Protein AF-A0A7X9I7V2-F1 (afdb_monomer_lite)

Radius of gyration: 14.49 Å; chains: 1; bounding box: 39×22×36 Å

Secondary structure (DSSP, 8-state):
-----SSS----BS-SSS--B---------GGGHHHHHHHHHHHHHH-TTT-------------

Structure (mmCIF, N/CA/C/O backbone):
data_AF-A0A7X9I7V2-F1
#
_entry.id   AF-A0A7X9I7V2-F1
#
loop_
_atom_site.group_PDB
_atom_site.id
_atom_site.type_symbol
_atom_site.label_atom_id
_atom_site.label_alt_id
_atom_site.label_comp_id
_atom_site.label_asym_id
_atom_site.label_entit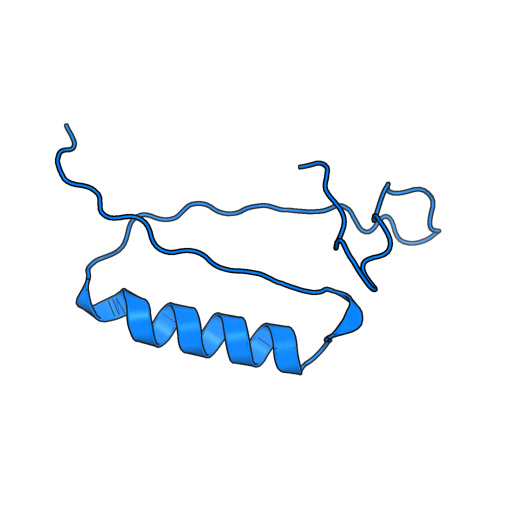y_id
_atom_site.label_seq_id
_atom_site.pdbx_PDB_ins_code
_atom_site.Cartn_x
_atom_site.Cartn_y
_atom_site.Cartn_z
_atom_site.occupancy
_atom_site.B_iso_or_equiv
_atom_site.auth_seq_id
_atom_site.auth_comp_id
_atom_site.auth_asym_id
_atom_site.auth_atom_id
_atom_site.pdbx_PDB_model_num
ATOM 1 N N . VAL A 1 1 ? 10.600 5.710 1.166 1.00 80.50 1 VAL A N 1
ATOM 2 C CA . VAL A 1 1 ? 10.709 4.405 1.876 1.00 80.50 1 VAL A CA 1
ATOM 3 C C . VAL A 1 1 ? 11.747 3.531 1.180 1.00 80.50 1 VAL A C 1
ATOM 5 O O . VAL A 1 1 ? 12.110 3.855 0.060 1.00 80.50 1 VAL A O 1
ATOM 8 N N . LYS A 1 2 ? 12.274 2.474 1.812 1.00 79.00 2 LYS A N 1
ATOM 9 C CA . LYS A 1 2 ? 13.190 1.518 1.155 1.00 79.00 2 LYS A CA 1
ATOM 10 C C . LYS A 1 2 ? 12.501 0.160 1.072 1.00 79.00 2 LYS A C 1
ATOM 12 O O . LYS A 1 2 ? 11.924 -0.279 2.058 1.00 79.00 2 LYS A O 1
ATOM 17 N N . GLY A 1 3 ? 12.537 -0.475 -0.094 1.00 78.31 3 GLY A N 1
ATOM 18 C CA . GLY A 1 3 ? 11.865 -1.749 -0.333 1.00 78.31 3 GLY A CA 1
ATOM 19 C C . GLY A 1 3 ? 12.155 -2.274 -1.733 1.00 78.31 3 GLY A C 1
ATOM 20 O O . GLY A 1 3 ? 12.625 -1.525 -2.589 1.00 78.31 3 GLY A O 1
ATOM 21 N N . ARG A 1 4 ? 11.905 -3.562 -1.948 1.00 80.38 4 ARG A N 1
ATOM 22 C CA . ARG A 1 4 ? 12.004 -4.218 -3.254 1.00 80.38 4 ARG A CA 1
ATOM 23 C C . ARG A 1 4 ? 10.967 -5.325 -3.347 1.00 80.38 4 ARG A C 1
ATOM 25 O O . ARG A 1 4 ? 10.605 -5.896 -2.318 1.00 80.38 4 ARG A O 1
ATOM 32 N N . GLY A 1 5 ? 10.529 -5.632 -4.562 1.00 80.62 5 GLY A N 1
ATOM 33 C CA . GLY A 1 5 ? 9.749 -6.842 -4.806 1.00 80.62 5 GLY A CA 1
ATOM 34 C C . GLY A 1 5 ? 10.594 -8.088 -4.532 1.00 80.62 5 GLY A C 1
ATOM 35 O O . GLY A 1 5 ? 11.817 -8.061 -4.660 1.00 80.62 5 GLY A O 1
ATOM 36 N N . SER A 1 6 ? 9.946 -9.175 -4.123 1.00 80.06 6 SER A N 1
ATOM 37 C CA . SER A 1 6 ? 10.618 -10.440 -3.802 1.00 80.06 6 SER A CA 1
ATOM 38 C C . SER A 1 6 ? 11.013 -11.264 -5.028 1.00 80.06 6 SER A C 1
ATOM 40 O O . SER A 1 6 ? 11.898 -12.102 -4.907 1.00 80.06 6 SER A O 1
ATOM 42 N N . ASP A 1 7 ? 10.357 -11.042 -6.168 1.00 77.06 7 ASP A N 1
ATOM 43 C CA . ASP A 1 7 ? 10.526 -11.837 -7.391 1.00 77.06 7 ASP A CA 1
ATOM 44 C C . ASP A 1 7 ? 11.174 -11.002 -8.508 1.00 77.06 7 ASP A C 1
ATOM 46 O O . ASP A 1 7 ? 12.363 -11.132 -8.785 1.00 77.06 7 ASP A O 1
ATOM 50 N N . THR A 1 8 ? 10.438 -10.039 -9.068 1.00 72.62 8 THR A N 1
ATOM 51 C CA . THR A 1 8 ? 10.894 -9.221 -10.209 1.00 72.62 8 THR A CA 1
ATOM 52 C C . THR A 1 8 ? 11.231 -7.767 -9.861 1.00 72.62 8 THR A C 1
ATOM 54 O O . THR A 1 8 ? 11.590 -6.984 -10.736 1.00 72.62 8 THR A O 1
ATOM 57 N N . GLY A 1 9 ? 11.103 -7.366 -8.592 1.00 68.69 9 GLY A N 1
ATOM 58 C CA . GLY A 1 9 ? 11.178 -5.956 -8.203 1.00 68.69 9 GLY A CA 1
ATOM 59 C C . GLY A 1 9 ? 12.608 -5.452 -8.037 1.00 68.69 9 GLY A C 1
ATOM 60 O O . GLY A 1 9 ? 13.239 -5.698 -7.005 1.00 68.69 9 GLY A O 1
ATOM 61 N N . VAL A 1 10 ? 13.098 -4.685 -9.009 1.00 72.44 10 VAL A N 1
ATOM 62 C CA . VAL A 1 10 ? 14.375 -3.972 -8.890 1.00 72.44 10 VAL A CA 1
ATOM 63 C C . VAL A 1 10 ? 14.218 -2.834 -7.871 1.00 72.44 10 VAL A C 1
ATOM 65 O O . VAL A 1 10 ? 13.277 -2.051 -7.956 1.00 72.44 10 VAL A O 1
ATOM 68 N N . PRO A 1 11 ? 15.096 -2.714 -6.862 1.00 68.94 11 PRO A N 1
ATOM 69 C CA . PRO A 1 11 ? 15.015 -1.606 -5.921 1.00 68.94 11 PRO A CA 1
ATOM 70 C C . PRO A 1 11 ? 15.420 -0.278 -6.566 1.00 68.94 11 PRO A C 1
ATOM 72 O O . PRO A 1 11 ? 16.544 -0.122 -7.048 1.00 68.94 11 PRO A O 1
ATOM 75 N N . HIS A 1 12 ? 14.539 0.716 -6.485 1.00 73.50 12 HIS A N 1
ATOM 76 C CA . HIS A 1 12 ? 14.808 2.060 -6.990 1.00 73.50 12 HIS A CA 1
ATOM 77 C C . HIS A 1 12 ? 15.526 2.889 -5.911 1.00 73.50 12 HIS A C 1
ATOM 79 O O . HIS A 1 12 ? 14.918 3.527 -5.047 1.00 73.50 12 HIS A O 1
ATOM 85 N N . PHE A 1 13 ? 16.862 2.796 -5.909 1.00 71.75 13 PHE A N 1
ATOM 86 C CA . PHE A 1 13 ? 17.749 3.440 -4.929 1.00 71.75 13 PHE A CA 1
ATOM 87 C C . PHE A 1 13 ? 18.221 4.848 -5.330 1.00 71.75 13 PHE A C 1
ATOM 89 O O . PHE A 1 13 ? 19.094 5.404 -4.665 1.00 71.75 13 PHE A O 1
ATOM 96 N N . GLY A 1 14 ? 17.675 5.430 -6.402 1.00 67.12 14 GLY A N 1
ATOM 97 C CA . GLY A 1 14 ? 18.106 6.741 -6.897 1.00 67.12 14 GLY A CA 1
ATOM 98 C C . GLY A 1 14 ? 19.500 6.755 -7.542 1.00 67.12 14 GLY A C 1
ATOM 99 O O . GLY A 1 14 ? 20.095 7.817 -7.674 1.00 67.12 14 GLY A O 1
ATOM 100 N N . THR A 1 15 ? 20.034 5.593 -7.931 1.00 67.19 15 THR A N 1
ATOM 101 C CA . THR A 1 15 ? 21.326 5.453 -8.631 1.00 67.19 15 THR A CA 1
ATOM 102 C C . THR A 1 15 ? 21.205 5.558 -10.157 1.00 67.19 15 THR A C 1
ATOM 104 O O . THR A 1 15 ? 22.214 5.503 -10.855 1.00 67.19 15 THR A O 1
ATOM 107 N N . HIS A 1 16 ? 19.981 5.691 -10.677 1.00 62.78 16 HIS A N 1
ATOM 108 C CA . HIS A 1 16 ? 19.694 5.906 -12.095 1.00 62.78 16 HIS A CA 1
ATOM 109 C C . HIS A 1 16 ? 19.729 7.401 -12.447 1.00 62.78 16 HIS A C 1
ATOM 111 O O . HIS A 1 16 ? 19.504 8.249 -11.584 1.00 62.78 16 HIS A O 1
ATOM 117 N N . THR A 1 17 ? 19.959 7.729 -13.726 1.00 59.69 17 THR A N 1
ATOM 118 C CA . THR A 1 17 ? 19.954 9.119 -14.230 1.00 59.69 17 THR A CA 1
ATOM 119 C C . THR A 1 17 ? 18.638 9.842 -13.919 1.00 59.69 17 THR A C 1
ATOM 121 O O . THR A 1 17 ? 18.650 11.042 -13.653 1.00 59.69 17 THR A O 1
ATOM 124 N N . TRP A 1 18 ? 17.528 9.098 -13.867 1.00 61.66 18 TRP A N 1
ATOM 125 C CA . TRP A 1 18 ? 16.276 9.536 -13.258 1.00 61.66 18 TRP A CA 1
ATOM 126 C C . TRP A 1 18 ? 16.113 8.858 -11.897 1.00 61.66 18 TRP A C 1
ATOM 128 O O . TRP A 1 18 ? 15.958 7.638 -11.849 1.00 61.66 18 TRP A O 1
ATOM 138 N N . PRO A 1 19 ? 16.185 9.602 -10.779 1.00 59.00 19 PRO A N 1
ATOM 139 C CA . PRO A 1 19 ? 16.152 9.009 -9.454 1.00 59.00 19 PRO A CA 1
ATOM 140 C C . PRO A 1 19 ? 14.724 8.588 -9.115 1.00 59.00 19 PRO A C 1
ATOM 142 O O . PRO A 1 19 ? 13.966 9.298 -8.453 1.00 59.00 19 PRO A O 1
ATOM 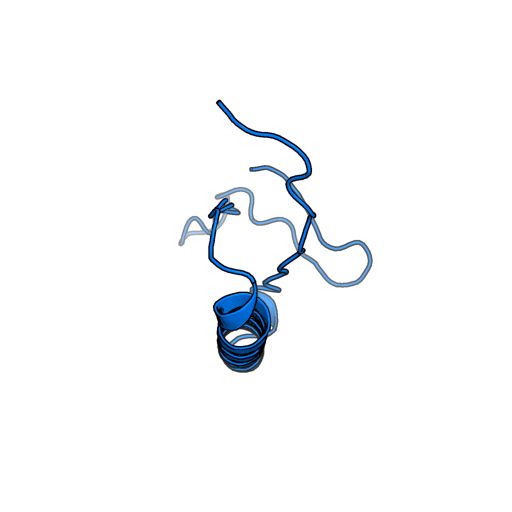145 N N . GLU A 1 20 ? 14.351 7.404 -9.577 1.00 69.81 20 GLU A N 1
ATOM 146 C CA . GLU A 1 20 ? 13.179 6.717 -9.077 1.00 69.81 20 GLU A CA 1
ATOM 147 C C . GLU A 1 20 ? 13.449 6.355 -7.612 1.00 69.81 20 GLU A C 1
ATOM 149 O O . GLU A 1 20 ? 14.475 5.763 -7.263 1.00 69.81 20 GLU A O 1
ATOM 154 N N . ILE A 1 21 ? 12.563 6.811 -6.728 1.00 77.69 21 ILE A N 1
ATOM 155 C CA . ILE A 1 21 ? 12.638 6.581 -5.286 1.00 77.69 21 ILE A CA 1
ATOM 156 C C . ILE A 1 21 ? 11.266 6.106 -4.841 1.00 77.69 21 ILE A C 1
ATOM 158 O O . ILE A 1 21 ? 10.263 6.779 -5.084 1.00 77.69 21 ILE A O 1
ATOM 162 N N . ASN A 1 22 ? 11.229 4.985 -4.125 1.00 81.38 22 ASN A N 1
ATOM 163 C CA . ASN A 1 22 ? 9.986 4.438 -3.593 1.00 81.38 22 ASN A CA 1
ATOM 164 C C . ASN A 1 22 ? 9.286 5.443 -2.658 1.00 81.38 22 ASN A C 1
ATOM 166 O O . ASN A 1 22 ? 9.849 5.890 -1.644 1.00 81.38 22 ASN A O 1
ATOM 170 N N . LYS A 1 23 ? 8.018 5.737 -2.961 1.00 86.25 23 LYS A N 1
ATOM 171 C CA . LYS A 1 23 ? 7.132 6.600 -2.168 1.00 86.25 23 LYS A CA 1
ATOM 172 C C . LYS A 1 23 ? 6.045 5.769 -1.489 1.00 86.25 23 LYS A C 1
ATOM 174 O O . LYS A 1 23 ? 5.694 4.694 -1.958 1.00 86.25 23 LYS A O 1
ATOM 179 N N . SER A 1 24 ? 5.529 6.279 -0.378 1.00 90.25 24 SER A N 1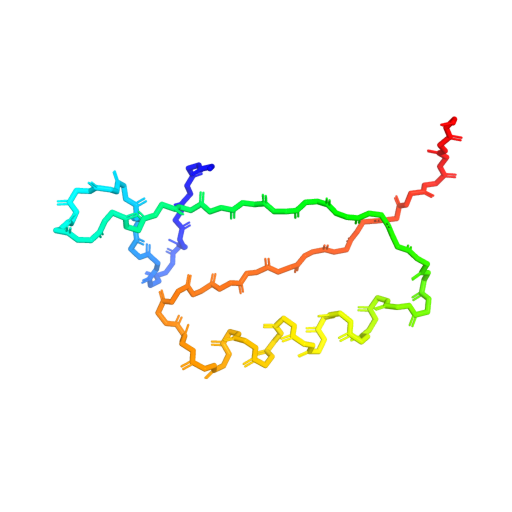
ATOM 180 C CA . SER A 1 24 ? 4.402 5.696 0.352 1.00 90.25 24 SER A CA 1
ATOM 181 C C . SER A 1 24 ? 3.421 6.802 0.707 1.00 90.25 24 SER A C 1
ATOM 183 O O . SER A 1 24 ? 3.846 7.883 1.117 1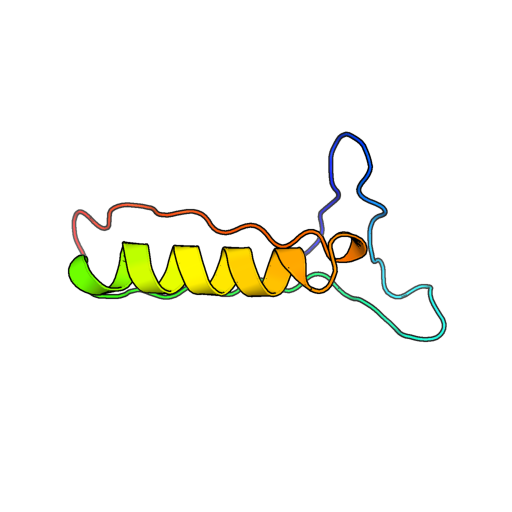.00 90.25 24 SER A O 1
ATOM 185 N N . VAL A 1 25 ? 2.131 6.517 0.575 1.00 93.44 25 VAL A N 1
ATOM 186 C CA . VAL A 1 25 ? 1.037 7.403 0.978 1.00 93.44 25 VAL A CA 1
ATOM 187 C C . VAL A 1 25 ? 0.157 6.618 1.941 1.00 93.44 25 VAL A C 1
ATOM 189 O O . VAL A 1 25 ? -0.152 5.460 1.675 1.00 93.44 25 VAL A O 1
ATOM 192 N N . LEU A 1 26 ? -0.215 7.241 3.056 1.00 94.94 26 LEU A N 1
ATOM 193 C CA . LEU A 1 26 ? -1.206 6.727 3.993 1.00 94.94 26 LEU A CA 1
ATOM 194 C C . LEU A 1 26 ? -2.384 7.698 3.983 1.00 94.94 26 LEU A C 1
ATOM 196 O O . LEU A 1 26 ? -2.176 8.905 4.104 1.00 94.94 26 LEU A O 1
ATOM 200 N N . ALA A 1 27 ? -3.593 7.175 3.817 1.00 95.12 27 ALA A N 1
ATOM 201 C CA . ALA A 1 27 ? -4.816 7.960 3.811 1.00 95.12 27 ALA A CA 1
ATOM 202 C C . ALA A 1 27 ? -5.888 7.232 4.621 1.00 95.12 27 ALA A C 1
ATOM 204 O O . ALA A 1 27 ? -6.048 6.020 4.485 1.00 95.12 27 ALA A O 1
ATOM 205 N N . MET A 1 28 ? -6.608 7.985 5.447 1.00 95.94 28 MET A N 1
ATOM 206 C CA . MET A 1 28 ? -7.798 7.528 6.155 1.00 95.94 28 MET A CA 1
ATOM 207 C C . MET A 1 28 ? -9.007 8.038 5.378 1.00 95.94 28 MET A C 1
ATOM 209 O O . MET A 1 28 ? -9.080 9.230 5.078 1.00 95.94 28 MET A O 1
ATOM 213 N N . VAL A 1 29 ? -9.901 7.134 4.996 1.00 95.75 29 VAL A N 1
ATOM 214 C CA . VAL A 1 29 ? -11.043 7.406 4.114 1.00 95.75 29 VAL A CA 1
ATOM 215 C C . VAL A 1 29 ? -12.274 6.677 4.635 1.00 95.75 29 VAL A C 1
ATOM 217 O O . VAL A 1 29 ? -12.134 5.716 5.387 1.00 95.75 29 VAL A O 1
ATOM 220 N N . ASP A 1 30 ? -13.459 7.119 4.219 1.00 96.88 30 ASP A N 1
ATOM 221 C CA . ASP A 1 30 ? -14.703 6.406 4.508 1.00 96.88 30 ASP A CA 1
ATOM 222 C C . ASP A 1 30 ? -14.727 5.029 3.824 1.00 96.88 30 ASP A C 1
ATOM 224 O O . ASP A 1 30 ? -14.252 4.883 2.693 1.00 96.88 30 ASP A O 1
ATOM 228 N N . ASP A 1 31 ? -15.357 4.043 4.469 1.00 96.69 31 ASP A N 1
ATOM 229 C CA . ASP A 1 31 ? -15.435 2.649 3.998 1.00 96.69 31 ASP A CA 1
ATOM 230 C C . ASP A 1 31 ? -15.955 2.532 2.557 1.00 96.69 31 ASP A C 1
ATOM 232 O O . ASP A 1 31 ? -15.490 1.708 1.772 1.00 96.69 31 ASP A O 1
ATOM 236 N N . GLN A 1 32 ? -16.891 3.404 2.173 1.00 97.69 32 GLN A N 1
ATOM 237 C CA . GLN A 1 32 ? -17.495 3.413 0.838 1.00 97.69 32 GLN A CA 1
ATOM 238 C C . GLN A 1 32 ? -16.507 3.794 -0.277 1.00 97.69 32 GLN A C 1
ATOM 240 O O . GLN A 1 32 ? -16.737 3.457 -1.437 1.00 97.69 32 GLN A O 1
ATOM 245 N N . LEU A 1 33 ? -15.414 4.491 0.052 1.00 97.69 33 LEU A N 1
ATOM 246 C CA . LEU A 1 33 ? -14.397 4.924 -0.912 1.00 97.69 33 LEU A CA 1
ATOM 247 C C . LEU A 1 33 ? -13.308 3.870 -1.139 1.00 97.69 33 LEU A C 1
ATOM 249 O O . LEU A 1 33 ? -12.536 3.991 -2.093 1.00 97.69 33 LEU A O 1
ATOM 253 N N . VAL A 1 34 ? -13.227 2.850 -0.280 1.00 97.19 34 VAL A N 1
ATOM 254 C CA . VAL A 1 34 ? -12.145 1.856 -0.295 1.00 97.19 34 VAL A CA 1
ATOM 255 C C . VAL A 1 34 ? -12.063 1.150 -1.648 1.00 97.19 34 VAL A C 1
ATOM 257 O O . VAL A 1 34 ? -11.003 1.162 -2.280 1.00 97.19 34 VAL A O 1
ATOM 260 N N . ASP A 1 35 ? -13.178 0.606 -2.137 1.00 97.50 35 ASP A N 1
ATOM 261 C CA . ASP A 1 35 ? -13.209 -0.142 -3.399 1.00 97.50 35 ASP A CA 1
ATOM 262 C C . ASP A 1 35 ? -12.867 0.737 -4.610 1.00 97.50 35 ASP A C 1
ATOM 264 O O . ASP A 1 35 ? -12.107 0.325 -5.491 1.00 97.50 35 ASP A O 1
ATOM 268 N N . GLU A 1 36 ? -13.368 1.977 -4.642 1.00 97.81 36 GLU A N 1
ATOM 269 C CA . GLU A 1 36 ? -13.078 2.918 -5.728 1.00 97.81 36 GLU A CA 1
ATOM 270 C C . GLU A 1 36 ? -11.585 3.277 -5.773 1.00 97.81 36 GLU A C 1
ATOM 272 O O . GLU A 1 36 ? -10.976 3.327 -6.848 1.00 97.81 36 GLU A O 1
ATOM 277 N N . ILE A 1 37 ? -10.971 3.512 -4.611 1.00 97.19 37 ILE A N 1
ATOM 278 C CA . ILE A 1 37 ? -9.545 3.831 -4.513 1.00 97.19 37 ILE A CA 1
ATOM 279 C C . ILE A 1 37 ? -8.700 2.632 -4.950 1.00 97.19 37 ILE A C 1
ATOM 281 O O . ILE A 1 37 ? -7.768 2.807 -5.739 1.00 97.19 37 ILE A O 1
ATOM 285 N N . LEU A 1 38 ? -9.028 1.420 -4.493 1.00 97.06 38 LEU A N 1
ATOM 286 C CA . LEU A 1 38 ? -8.307 0.207 -4.881 1.00 97.06 38 LEU A CA 1
ATOM 287 C C . LEU A 1 38 ? -8.385 -0.052 -6.392 1.00 97.06 38 LEU A C 1
ATOM 289 O O . LEU A 1 38 ? -7.364 -0.374 -7.006 1.00 97.06 38 LEU A O 1
ATOM 293 N N . ASP A 1 39 ? -9.550 0.147 -7.014 1.00 97.62 39 ASP A N 1
ATOM 294 C CA . ASP A 1 39 ? -9.711 0.018 -8.467 1.00 97.62 39 ASP A CA 1
ATOM 295 C C . ASP A 1 39 ? -8.863 1.049 -9.229 1.00 97.62 39 ASP A C 1
ATOM 297 O O . ASP A 1 39 ? -8.168 0.713 -10.194 1.00 97.62 39 ASP A O 1
ATOM 301 N N . LYS A 1 40 ? -8.831 2.304 -8.763 1.00 96.19 40 LYS A N 1
ATOM 302 C CA . LYS A 1 40 ? -7.973 3.342 -9.354 1.00 96.19 40 LYS A CA 1
ATOM 303 C C . LYS A 1 40 ? -6.489 3.014 -9.215 1.00 96.19 40 LYS A C 1
ATOM 305 O O . LYS A 1 40 ? -5.758 3.149 -10.194 1.00 96.19 40 LYS A O 1
ATOM 310 N N . VAL A 1 41 ? -6.034 2.548 -8.049 1.00 95.50 41 VAL A N 1
ATOM 311 C CA . VAL A 1 41 ? -4.633 2.132 -7.861 1.00 95.50 41 VAL A CA 1
ATOM 312 C C . VAL A 1 41 ? -4.283 0.985 -8.807 1.00 95.50 41 VAL A C 1
ATOM 314 O O . VAL A 1 41 ? -3.244 1.034 -9.461 1.00 95.50 41 VAL A O 1
ATOM 317 N N . LYS A 1 42 ? -5.171 -0.005 -8.952 1.00 95.31 42 LYS A N 1
ATOM 318 C CA . LYS A 1 42 ? -4.981 -1.126 -9.879 1.00 95.31 42 LYS A CA 1
ATOM 319 C C . LYS A 1 42 ? -4.884 -0.665 -11.336 1.00 95.31 42 LYS A C 1
ATOM 321 O O . LYS A 1 42 ? -4.049 -1.171 -12.080 1.00 95.31 42 LYS A O 1
ATOM 326 N N . LYS A 1 43 ? -5.697 0.315 -11.744 1.00 95.69 43 LYS A N 1
ATOM 327 C CA . LYS A 1 43 ? -5.610 0.932 -13.078 1.00 95.69 43 LYS A CA 1
ATOM 328 C C . LYS A 1 43 ? -4.277 1.642 -13.297 1.00 95.69 43 LYS A C 1
ATOM 330 O O . LYS A 1 43 ? -3.715 1.518 -14.377 1.00 95.69 43 LYS A O 1
ATOM 335 N N . ILE A 1 44 ? -3.760 2.351 -12.293 1.00 93.25 44 ILE A N 1
ATOM 336 C CA . ILE A 1 44 ? -2.453 3.021 -12.382 1.00 93.25 44 ILE A CA 1
ATOM 337 C C . ILE A 1 44 ? -1.322 1.990 -12.496 1.00 93.25 44 ILE A C 1
ATOM 339 O O . ILE A 1 44 ? -0.458 2.141 -13.355 1.00 93.25 44 ILE A O 1
ATOM 343 N N . ASP A 1 45 ? -1.352 0.924 -11.690 1.00 91.88 45 ASP A N 1
ATOM 344 C CA . ASP A 1 45 ? -0.365 -0.168 -11.755 1.00 91.88 45 ASP A CA 1
ATOM 345 C C . ASP A 1 45 ? -0.359 -0.843 -13.139 1.00 91.88 45 ASP A C 1
ATOM 347 O O . ASP A 1 45 ? 0.693 -1.127 -13.702 1.00 91.88 45 ASP A O 1
ATOM 351 N N . ALA A 1 46 ? -1.536 -1.015 -13.749 1.00 92.88 46 ALA A N 1
ATOM 352 C CA . ALA A 1 46 ? -1.666 -1.596 -15.084 1.00 92.88 46 ALA A CA 1
ATOM 353 C C . ALA A 1 46 ? -1.093 -0.719 -16.216 1.00 92.88 46 ALA A C 1
ATOM 355 O O . ALA A 1 46 ? -0.800 -1.244 -17.289 1.00 92.88 46 ALA A O 1
ATOM 356 N N . ILE A 1 47 ? -0.928 0.595 -16.006 1.00 92.81 47 ILE A N 1
ATOM 357 C CA . ILE A 1 47 ? -0.313 1.498 -16.997 1.00 92.81 47 ILE A CA 1
ATOM 358 C C . ILE A 1 47 ? 1.200 1.280 -17.058 1.00 92.81 47 ILE A C 1
ATOM 360 O O . ILE A 1 47 ? 1.783 1.331 -18.139 1.00 92.81 47 ILE A O 1
ATOM 364 N N . ASN A 1 48 ? 1.841 1.047 -15.911 1.00 85.38 48 ASN A N 1
ATOM 365 C CA . ASN A 1 48 ? 3.270 0.778 -15.849 1.00 85.38 48 ASN A CA 1
ATOM 366 C C . ASN A 1 48 ? 3.584 -0.265 -14.772 1.00 85.38 48 ASN A C 1
ATOM 368 O O . ASN A 1 48 ? 3.863 0.063 -13.617 1.00 85.38 48 ASN A O 1
ATOM 372 N N . TYR A 1 49 ? 3.582 -1.525 -15.201 1.00 83.62 49 TYR A N 1
ATOM 373 C CA . TYR A 1 49 ? 3.815 -2.668 -14.326 1.00 83.62 49 TYR A CA 1
ATOM 374 C C . TYR A 1 49 ? 5.224 -2.682 -13.710 1.00 83.62 49 TYR A C 1
ATOM 376 O O . TYR A 1 49 ? 5.421 -3.259 -12.643 1.00 83.62 49 TYR A O 1
ATOM 384 N N . GLU A 1 50 ? 6.205 -2.030 -14.345 1.00 80.62 50 GLU A N 1
ATOM 385 C CA . GLU A 1 50 ? 7.584 -1.972 -13.841 1.00 80.62 50 GLU A CA 1
ATOM 386 C C . GLU A 1 50 ? 7.703 -1.125 -12.566 1.00 80.62 50 GLU A C 1
ATOM 388 O O . GLU A 1 50 ? 8.580 -1.376 -11.742 1.00 80.62 50 GLU A O 1
ATOM 393 N N . VAL A 1 51 ? 6.783 -0.173 -12.350 1.00 82.81 51 VAL A N 1
ATOM 394 C CA . VAL A 1 51 ? 6.728 0.622 -11.110 1.00 82.81 51 VAL A CA 1
ATOM 395 C C . VAL A 1 51 ? 6.264 -0.236 -9.928 1.00 82.81 51 VAL A C 1
ATOM 397 O O . VAL A 1 51 ? 6.725 -0.030 -8.804 1.00 82.81 51 VAL A O 1
ATOM 400 N N . GLY A 1 52 ? 5.363 -1.197 -10.169 1.00 85.12 52 GLY A N 1
ATOM 401 C CA . GLY A 1 52 ? 4.923 -2.186 -9.183 1.00 85.12 52 GLY A CA 1
ATOM 402 C C . GLY A 1 52 ? 4.252 -1.577 -7.950 1.00 85.12 52 GLY A C 1
ATOM 403 O O . GLY A 1 52 ? 4.685 -1.804 -6.816 1.00 85.12 52 GLY A O 1
ATOM 404 N N . ILE A 1 53 ? 3.187 -0.800 -8.151 1.00 89.50 53 ILE A N 1
ATOM 405 C CA . ILE A 1 53 ? 2.464 -0.130 -7.067 1.00 89.50 53 ILE A CA 1
ATOM 406 C C . ILE A 1 53 ? 1.622 -1.154 -6.295 1.00 89.50 53 ILE A C 1
ATOM 408 O O . ILE A 1 53 ? 0.999 -2.060 -6.853 1.00 89.50 53 ILE A O 1
ATOM 412 N N . ARG A 1 54 ? 1.586 -1.007 -4.967 1.00 90.75 54 ARG A N 1
ATOM 413 C CA . ARG A 1 54 ? 0.787 -1.843 -4.064 1.00 90.75 54 ARG A CA 1
ATOM 414 C C . ARG A 1 54 ? -0.012 -0.973 -3.102 1.00 90.75 54 ARG A C 1
ATOM 416 O O . ARG A 1 54 ? 0.502 0.024 -2.601 1.00 90.75 54 ARG A O 1
ATOM 423 N N . ALA A 1 55 ? -1.250 -1.379 -2.840 1.00 95.12 55 ALA A N 1
ATOM 424 C CA . ALA A 1 55 ? -2.128 -0.773 -1.849 1.00 95.12 55 ALA A CA 1
ATOM 425 C C . ALA A 1 55 ? -2.623 -1.838 -0.871 1.00 95.12 55 ALA A C 1
ATOM 427 O O . ALA A 1 55 ? -2.829 -2.993 -1.245 1.00 95.12 55 ALA A O 1
ATOM 428 N N . PHE A 1 56 ? -2.805 -1.423 0.379 1.00 95.56 56 PHE A N 1
ATOM 429 C CA . PHE A 1 56 ? -3.272 -2.259 1.476 1.00 95.56 56 PHE A CA 1
ATOM 430 C C . PHE A 1 56 ? -4.341 -1.491 2.246 1.00 95.56 56 PHE A C 1
ATOM 432 O O . PHE A 1 56 ? -4.254 -0.268 2.362 1.00 95.56 56 PHE A O 1
ATOM 439 N N . VAL A 1 57 ? -5.325 -2.218 2.765 1.00 97.19 57 VAL A N 1
ATOM 440 C CA . VAL A 1 57 ? -6.395 -1.671 3.603 1.00 97.19 57 VAL A CA 1
ATOM 441 C C . VAL A 1 57 ? -6.206 -2.195 5.017 1.00 97.19 57 VAL A C 1
ATOM 443 O O . VAL A 1 57 ? -5.922 -3.379 5.209 1.00 97.19 57 VAL A O 1
ATOM 446 N N . TRP A 1 58 ? -6.353 -1.304 5.993 1.00 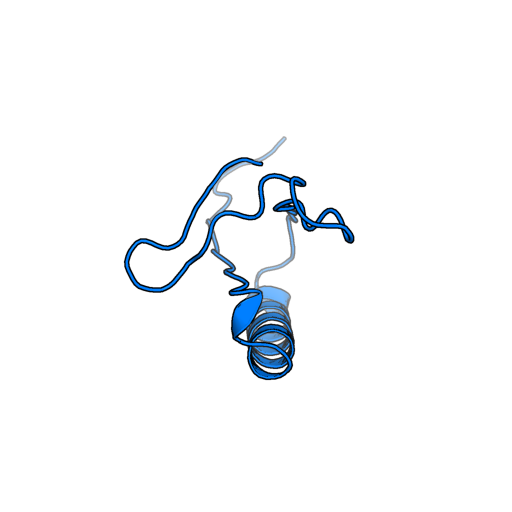96.12 58 TRP A N 1
ATOM 447 C CA . TRP A 1 58 ? -6.333 -1.627 7.414 1.00 96.12 58 TRP A CA 1
ATOM 448 C C . TRP A 1 58 ? -7.530 -0.973 8.095 1.00 96.12 58 TRP A C 1
ATOM 450 O O . TRP A 1 58 ? -7.762 0.220 7.901 1.00 96.12 58 TRP A O 1
ATOM 460 N N . ASP A 1 59 ? -8.236 -1.738 8.925 1.00 96.62 59 ASP A N 1
ATOM 461 C CA . ASP A 1 59 ? -9.364 -1.224 9.698 1.00 96.62 59 ASP A CA 1
ATOM 462 C C . ASP A 1 59 ? -8.880 -0.319 10.836 1.00 96.62 59 ASP A C 1
ATOM 464 O O . ASP A 1 59 ? -8.014 -0.692 11.638 1.00 96.62 59 ASP A O 1
ATOM 468 N N . ILE A 1 60 ? -9.482 0.865 10.951 1.00 95.12 60 ILE A N 1
ATOM 469 C CA . ILE A 1 60 ? -9.253 1.778 12.073 1.00 95.12 60 ILE A CA 1
ATOM 470 C C . ILE A 1 60 ? -10.361 1.557 13.095 1.00 95.12 60 ILE A C 1
ATOM 472 O O . ILE A 1 60 ? -11.457 2.095 12.985 1.00 95.12 60 ILE A O 1
ATOM 476 N N . LEU A 1 61 ? -10.068 0.758 14.120 1.00 96.44 61 LEU A N 1
ATOM 477 C CA . LEU A 1 61 ? -11.069 0.396 15.128 1.00 96.44 61 LEU A CA 1
ATOM 478 C C . LEU A 1 61 ? -11.391 1.544 16.097 1.00 96.44 61 LEU A C 1
ATOM 480 O O . LEU A 1 61 ? -12.476 1.575 16.674 1.00 96.44 61 LEU A O 1
ATOM 484 N N . LYS A 1 62 ? -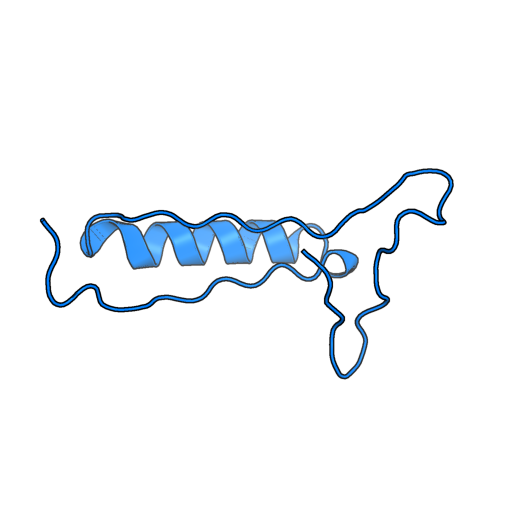10.427 2.446 16.335 1.00 94.69 62 LYS A N 1
ATOM 485 C CA . LYS A 1 62 ? -10.538 3.613 17.226 1.00 94.69 62 LYS A CA 1
ATOM 486 C C . LYS A 1 62 ? -9.589 4.722 16.761 1.00 94.69 62 LYS A C 1
ATOM 488 O O . LYS A 1 62 ? -8.442 4.435 16.425 1.00 94.69 62 LYS A O 1
ATOM 493 N N . SER A 1 63 ? -10.031 5.974 16.830 1.00 90.75 63 SER A N 1
ATOM 494 C CA . SER A 1 63 ? -9.217 7.182 16.623 1.00 90.75 63 SER A CA 1
ATOM 495 C C . SER A 1 63 ? -9.676 8.294 17.574 1.00 90.75 63 SER A C 1
ATOM 497 O O . SER A 1 63 ? -10.810 8.250 18.052 1.00 90.75 63 SER A O 1
ATOM 499 N N . VAL A 1 64 ? -8.796 9.256 17.870 1.00 87.69 64 VAL A N 1
ATOM 500 C CA . VAL A 1 64 ? -9.095 10.467 18.664 1.00 87.69 64 VAL A CA 1
ATOM 501 C C . VAL A 1 64 ? -9.160 11.666 17.735 1.00 87.69 64 VAL A C 1
ATOM 503 O O . VAL A 1 64 ? -8.295 11.719 16.831 1.00 87.69 64 VAL A O 1
#

pLDDT: mean 86.12, std 11.46, range [59.0, 97.81]

Sequence (64 aa):
VKGRGSDTGVPHFGTHTWPEINKSVLAMVDDQLVDEILDKVKKIDAINYEVGIRAFVWDILKSV

Foldseek 3Di:
DWDADPPLTDTQPLPDPHRDHDDDDDDDDDPVCVVVVVVVQVVVCVVPVNNPDDDDDDDDPDDD